Protein AF-W8GJL7-F1 (afdb_monomer_lite)

Radius of gyration: 28.79 Å; chains: 1; bounding box: 65×34×77 Å

pLDDT: mean 77.62, std 16.34, range [40.69, 94.94]

Sequence (116 aa):
MTTAEALTLSLIIVSIISVLILIIVNVRIHYIKKKYLKNNNFLKNDLKKAKNSIINQEANIDFKNDQDYFNYFNLLSIEELRKALINLDINFNDKNDKNELIELLIKKLNNDKNEK

Organism: NCBI:txid1427984

Foldseek 3Di:
DDPVVVVVVVVVVVVVVVVVVVVVVVVVVVVVCVVVVVVVVVVVVVVVVVVVVVVVVVPPPPPPDLVSLQVVQVVDDQVVLVVVCVVVVHDDDPPDDSNNSSVSVSVSVVVVVVVD

Secondary structure (DSSP, 8-state):
--HHHHHHHHHHHHHHHHHHHHHHHHHHHHHHHHHHHHHHHHHHHHHHHHHHHHHTT-S-----SHHHHHHHHHTS-HHHHHHHHHHTT----TT--HHHHHHHHHHHHHHHHHT-

Structure (mmCIF, N/CA/C/O backbone):
data_AF-W8GJL7-F1
#
_entry.id   AF-W8GJL7-F1
#
loop_
_atom_site.group_PDB
_atom_site.id
_atom_site.type_symbol
_atom_site.label_atom_id
_atom_site.label_alt_id
_atom_site.label_comp_id
_atom_site.label_asym_id
_atom_site.label_entity_id
_atom_site.label_seq_id
_atom_site.pdbx_PDB_ins_code
_atom_site.Cartn_x
_atom_site.Cartn_y
_atom_site.Cartn_z
_atom_site.occupancy
_atom_site.B_iso_or_equiv
_atom_site.auth_seq_id
_atom_site.auth_comp_id
_atom_site.auth_asym_id
_atom_site.auth_atom_id
_atom_site.pdbx_PDB_model_num
ATOM 1 N N . MET A 1 1 ? 36.523 3.265 -49.515 1.00 66.75 1 MET A N 1
ATOM 2 C CA . MET A 1 1 ? 35.228 3.112 -48.831 1.00 66.75 1 MET A CA 1
ATOM 3 C C . MET A 1 1 ? 34.306 4.185 -49.364 1.00 66.75 1 MET A C 1
ATOM 5 O O . MET A 1 1 ? 34.634 5.363 -49.254 1.00 66.75 1 MET A O 1
ATOM 9 N N . THR A 1 2 ? 33.237 3.787 -50.041 1.00 88.88 2 THR A N 1
ATOM 10 C CA . THR A 1 2 ? 32.256 4.732 -50.588 1.00 88.88 2 THR A CA 1
ATOM 11 C C . THR A 1 2 ? 31.359 5.274 -49.471 1.00 88.88 2 THR A C 1
ATOM 13 O O . THR A 1 2 ? 31.220 4.669 -48.407 1.00 88.88 2 THR A O 1
ATOM 16 N N . THR A 1 3 ? 30.736 6.432 -49.684 1.00 84.12 3 THR A N 1
ATOM 17 C CA . THR A 1 3 ? 29.780 7.014 -48.724 1.00 84.12 3 THR A CA 1
ATOM 18 C C . THR A 1 3 ? 28.591 6.084 -48.454 1.00 84.12 3 THR A C 1
ATOM 20 O O . THR A 1 3 ? 28.116 6.012 -47.323 1.00 84.12 3 THR A O 1
ATOM 23 N N . ALA A 1 4 ? 28.156 5.315 -49.459 1.00 85.69 4 ALA A N 1
ATOM 24 C CA . ALA A 1 4 ? 27.098 4.311 -49.335 1.00 85.69 4 ALA A CA 1
ATOM 25 C C . ALA A 1 4 ? 27.507 3.118 -48.447 1.00 85.69 4 ALA A C 1
ATOM 27 O O . ALA A 1 4 ? 26.729 2.678 -47.598 1.00 85.69 4 ALA A O 1
ATOM 28 N N . GLU A 1 5 ? 28.744 2.630 -48.587 1.00 86.06 5 GLU A N 1
ATOM 29 C CA . GLU A 1 5 ? 29.306 1.592 -47.709 1.00 86.06 5 GLU A CA 1
ATOM 30 C C . GLU A 1 5 ? 29.396 2.073 -46.255 1.00 86.06 5 GLU A C 1
ATOM 32 O O . GLU A 1 5 ? 29.041 1.335 -45.337 1.00 86.06 5 GLU A O 1
ATOM 37 N N . ALA A 1 6 ? 29.803 3.329 -46.036 1.00 88.88 6 ALA A N 1
ATOM 38 C CA . ALA A 1 6 ? 29.863 3.934 -44.704 1.00 88.88 6 ALA A CA 1
ATO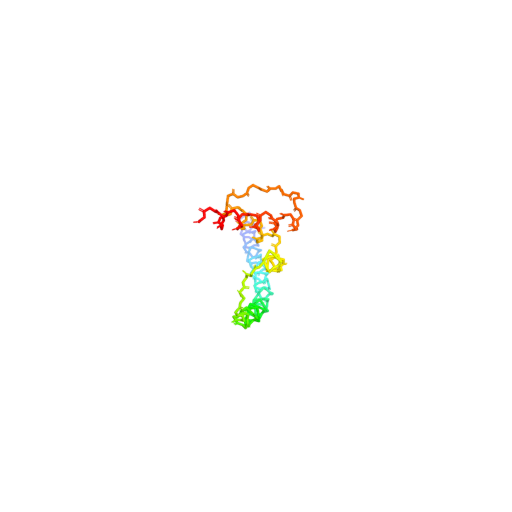M 39 C C . ALA A 1 6 ? 28.490 4.043 -44.034 1.00 88.88 6 ALA A C 1
ATOM 41 O O . ALA A 1 6 ? 28.352 3.747 -42.846 1.00 88.88 6 ALA A O 1
ATOM 42 N N . LEU A 1 7 ? 27.473 4.433 -44.805 1.00 88.19 7 LEU A N 1
ATOM 43 C CA . LEU A 1 7 ? 26.102 4.566 -44.322 1.00 88.19 7 LEU A CA 1
ATOM 44 C C . LEU A 1 7 ? 25.482 3.201 -43.989 1.00 88.19 7 LEU A C 1
ATOM 46 O O . LEU A 1 7 ? 24.775 3.050 -42.998 1.00 88.19 7 LEU A O 1
ATOM 50 N N . THR A 1 8 ? 25.786 2.182 -44.791 1.00 90.00 8 THR A N 1
ATOM 51 C CA . THR A 1 8 ? 25.297 0.818 -44.557 1.00 90.00 8 THR A CA 1
ATOM 52 C C . THR A 1 8 ? 25.950 0.211 -43.313 1.00 90.00 8 THR A C 1
ATOM 54 O O . THR A 1 8 ? 25.268 -0.387 -42.481 1.00 90.00 8 THR A O 1
ATOM 57 N N . LEU A 1 9 ? 27.259 0.422 -43.132 1.00 90.75 9 LEU A N 1
ATOM 58 C CA . LEU A 1 9 ? 27.985 -0.035 -41.947 1.00 90.75 9 LEU A CA 1
ATOM 59 C C . LEU A 1 9 ? 27.466 0.636 -40.665 1.00 90.75 9 LEU A C 1
ATOM 61 O O . LEU A 1 9 ? 27.292 -0.037 -39.649 1.00 90.75 9 LEU A O 1
ATOM 65 N N . SER A 1 10 ? 27.168 1.940 -40.704 1.00 90.31 10 SER A N 1
ATOM 66 C CA . SER A 1 10 ? 26.630 2.655 -39.541 1.00 90.31 10 SER A CA 1
ATOM 67 C C . SER A 1 10 ? 25.219 2.186 -39.167 1.00 90.31 10 SER A C 1
ATOM 69 O O . SER A 1 10 ? 24.945 1.984 -37.984 1.00 90.31 10 SER A O 1
ATOM 71 N N . LEU A 1 11 ? 24.356 1.911 -40.150 1.00 91.81 11 LEU A N 1
ATOM 72 C CA . LEU A 1 11 ? 23.026 1.325 -39.936 1.00 91.81 11 LEU A CA 1
ATOM 73 C C . LEU A 1 11 ? 23.094 -0.057 -39.270 1.00 91.81 11 LEU A C 1
ATOM 75 O O . LEU A 1 11 ? 22.342 -0.322 -38.330 1.00 91.81 11 LEU A O 1
ATOM 79 N N . ILE A 1 12 ? 24.025 -0.913 -39.702 1.00 93.00 12 ILE A N 1
ATOM 80 C CA . ILE A 1 12 ? 24.246 -2.232 -39.089 1.00 93.00 12 ILE A CA 1
ATOM 81 C C . ILE A 1 12 ? 24.666 -2.078 -37.623 1.00 93.00 12 ILE A C 1
ATOM 83 O O . ILE A 1 12 ? 24.108 -2.738 -36.746 1.00 93.00 12 ILE A O 1
ATOM 87 N N . ILE A 1 13 ? 25.609 -1.177 -37.338 1.00 94.12 13 ILE A N 1
ATOM 88 C CA . ILE A 1 13 ? 26.097 -0.936 -35.974 1.00 94.12 13 ILE A CA 1
ATOM 89 C C . ILE A 1 13 ? 24.970 -0.421 -35.071 1.00 94.12 13 ILE A C 1
ATOM 91 O O . ILE A 1 13 ? 24.778 -0.953 -33.977 1.00 94.12 13 ILE A O 1
ATOM 95 N N . VAL A 1 14 ? 24.186 0.561 -35.529 1.00 92.19 14 VAL A N 1
ATOM 96 C CA . VAL A 1 14 ? 23.039 1.086 -34.770 1.00 92.19 14 VAL A CA 1
ATOM 97 C C . VAL A 1 14 ? 22.024 -0.023 -34.495 1.00 92.19 14 VAL A C 1
ATOM 99 O O . VAL A 1 14 ? 21.593 -0.175 -33.354 1.00 92.19 14 VAL A O 1
ATOM 102 N N . SER A 1 15 ? 21.715 -0.857 -35.492 1.00 93.06 15 SER A N 1
ATOM 103 C CA . SER A 1 15 ? 20.795 -1.986 -35.330 1.00 93.06 15 SER A CA 1
ATOM 104 C C . SER A 1 15 ? 21.276 -2.985 -34.270 1.00 93.06 15 SER A C 1
ATOM 106 O O . SER A 1 15 ? 20.486 -3.419 -33.431 1.00 93.06 15 SER A O 1
ATOM 108 N N . ILE A 1 16 ? 22.565 -3.343 -34.269 1.00 94.94 16 ILE A N 1
ATOM 109 C CA . ILE A 1 16 ? 23.142 -4.265 -33.276 1.00 94.94 16 ILE A CA 1
ATOM 110 C C . ILE A 1 16 ? 23.079 -3.653 -31.870 1.00 94.94 16 ILE A C 1
ATOM 112 O O . ILE A 1 16 ? 22.681 -4.327 -30.916 1.00 94.94 16 ILE A O 1
ATOM 116 N N . ILE A 1 17 ? 23.418 -2.367 -31.735 1.00 93.31 17 ILE A N 1
ATOM 117 C CA . ILE A 1 17 ? 23.368 -1.652 -30.453 1.00 93.31 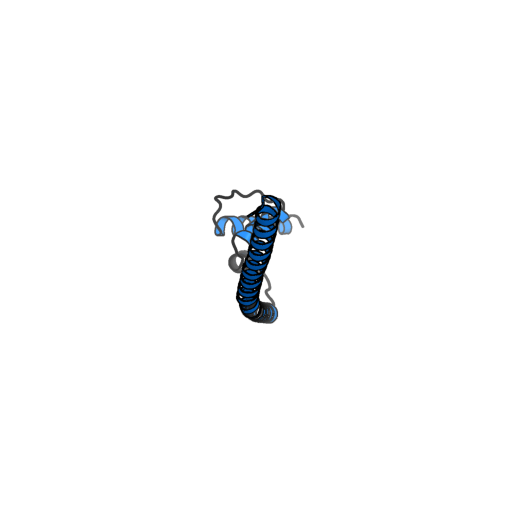17 ILE A CA 1
ATOM 118 C C . ILE A 1 17 ? 21.931 -1.601 -29.915 1.00 93.31 17 ILE A C 1
ATOM 120 O O . ILE A 1 17 ? 21.713 -1.870 -28.733 1.00 93.31 17 ILE A O 1
ATOM 124 N N . SER A 1 18 ? 20.938 -1.327 -30.764 1.00 92.25 18 SER A N 1
ATOM 125 C CA . SER A 1 18 ? 19.527 -1.314 -30.360 1.00 92.25 18 SER A CA 1
ATOM 126 C C . SER A 1 18 ? 19.067 -2.668 -29.810 1.00 92.25 18 SER A C 1
ATOM 128 O O . SER A 1 18 ? 18.402 -2.714 -28.772 1.00 92.25 18 SER A O 1
ATOM 130 N N . VAL A 1 19 ? 19.464 -3.775 -30.445 1.00 92.62 19 VAL A N 1
ATOM 131 C CA . VAL A 1 19 ? 19.140 -5.130 -29.966 1.00 92.62 19 VAL A CA 1
ATOM 132 C C . VAL A 1 19 ? 19.810 -5.421 -28.618 1.00 92.62 19 VAL A C 1
ATOM 134 O O . VAL A 1 19 ? 19.160 -5.947 -27.713 1.00 92.62 19 VAL A O 1
ATOM 137 N N . LEU A 1 20 ? 21.074 -5.028 -28.433 1.00 92.94 20 LEU A N 1
ATOM 138 C CA . LEU A 1 20 ? 21.784 -5.195 -27.158 1.00 92.94 20 LEU A CA 1
ATOM 139 C C . LEU A 1 20 ? 21.111 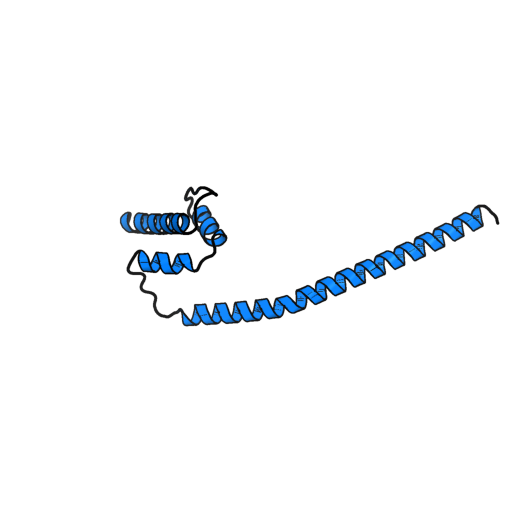-4.434 -26.008 1.00 92.94 20 LEU A C 1
ATOM 141 O O . LEU A 1 20 ? 20.957 -4.985 -24.915 1.00 92.94 20 LEU A O 1
ATOM 145 N N . ILE A 1 21 ? 20.656 -3.201 -26.252 1.00 93.06 21 ILE A N 1
ATOM 146 C CA . ILE A 1 21 ? 19.924 -2.407 -25.254 1.00 93.06 21 ILE A CA 1
ATOM 147 C C . ILE A 1 21 ? 18.629 -3.123 -24.848 1.00 93.06 21 ILE A C 1
ATOM 149 O O . ILE A 1 21 ? 18.355 -3.257 -23.652 1.00 93.06 21 ILE A O 1
ATOM 153 N N . LEU A 1 22 ? 17.863 -3.640 -25.815 1.00 90.81 22 LEU A N 1
ATOM 154 C CA . LEU A 1 22 ? 16.630 -4.385 -25.540 1.00 90.81 22 LEU A CA 1
ATOM 155 C C . LEU A 1 22 ? 16.888 -5.639 -24.694 1.00 90.81 22 LEU A C 1
ATOM 157 O O . LEU A 1 22 ? 16.141 -5.899 -23.749 1.00 90.81 22 LEU A O 1
ATOM 161 N N . ILE A 1 23 ? 17.964 -6.382 -24.975 1.00 91.81 23 ILE A N 1
ATOM 162 C CA . ILE A 1 23 ? 18.356 -7.558 -24.183 1.00 91.81 23 ILE A CA 1
ATOM 163 C C . ILE A 1 23 ? 18.654 -7.155 -22.733 1.00 91.81 23 ILE A C 1
ATOM 165 O O . ILE A 1 23 ? 18.113 -7.763 -21.808 1.00 91.81 23 ILE A O 1
ATOM 169 N N . ILE A 1 24 ? 19.458 -6.108 -22.513 1.00 92.75 24 ILE A N 1
ATOM 170 C CA . ILE A 1 24 ? 19.817 -5.636 -21.164 1.00 92.75 24 ILE A CA 1
ATOM 171 C C . ILE A 1 24 ? 18.572 -5.200 -20.382 1.00 92.75 24 ILE A C 1
ATOM 173 O O . ILE A 1 24 ? 18.411 -5.569 -19.213 1.00 92.75 24 ILE A O 1
ATOM 177 N N . VAL A 1 25 ? 17.673 -4.443 -21.017 1.00 92.38 25 VAL A N 1
ATOM 178 C CA . VAL A 1 25 ? 16.416 -3.997 -20.399 1.00 92.38 25 VAL A CA 1
ATOM 179 C C . VAL A 1 25 ? 15.543 -5.196 -20.035 1.00 92.38 25 VAL A C 1
ATOM 181 O O . VAL A 1 25 ? 15.056 -5.274 -18.906 1.00 92.38 25 VAL A O 1
ATOM 184 N N . ASN A 1 26 ? 15.401 -6.170 -20.935 1.00 90.12 26 ASN A N 1
ATOM 185 C CA . ASN A 1 26 ? 14.589 -7.357 -20.686 1.00 90.12 26 ASN A CA 1
ATOM 186 C C . ASN A 1 26 ? 15.151 -8.208 -19.532 1.00 90.12 26 ASN A C 1
ATOM 188 O O . ASN A 1 26 ? 14.408 -8.639 -18.649 1.00 90.12 26 ASN A O 1
ATOM 192 N N . VAL A 1 27 ? 16.477 -8.376 -19.465 1.00 90.38 27 VAL A N 1
ATOM 193 C CA . VAL A 1 27 ? 17.144 -9.054 -18.341 1.00 90.38 27 VAL A CA 1
ATOM 194 C C . VAL A 1 27 ? 16.917 -8.298 -17.028 1.00 90.38 27 VAL A C 1
ATOM 196 O O . VAL A 1 27 ? 16.596 -8.924 -16.014 1.00 90.38 27 VAL A O 1
ATOM 199 N N . ARG A 1 28 ? 17.009 -6.958 -17.024 1.00 87.38 28 ARG A N 1
ATOM 200 C CA . ARG A 1 28 ? 16.703 -6.147 -15.831 1.00 87.38 28 ARG A CA 1
ATOM 201 C C . ARG A 1 28 ? 15.254 -6.309 -15.382 1.00 87.38 28 ARG A C 1
ATOM 203 O O . ARG A 1 28 ? 15.023 -6.517 -14.191 1.00 87.38 28 ARG A O 1
ATOM 210 N N . ILE A 1 29 ? 14.294 -6.273 -16.307 1.00 86.25 29 ILE A N 1
ATOM 211 C CA . ILE A 1 29 ? 12.872 -6.493 -16.009 1.00 86.25 29 ILE A CA 1
ATOM 212 C C . ILE A 1 29 ? 12.659 -7.897 -15.437 1.00 86.25 29 ILE A C 1
ATOM 214 O O . ILE A 1 29 ? 11.975 -8.040 -14.424 1.00 8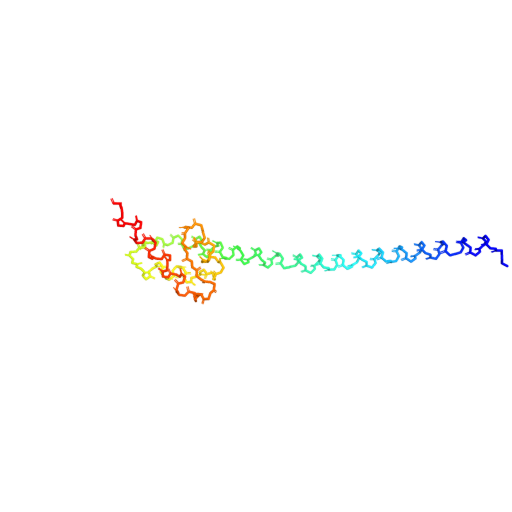6.25 29 ILE A O 1
ATOM 218 N N . HIS A 1 30 ? 13.276 -8.929 -16.021 1.00 89.88 30 HIS A N 1
ATOM 219 C CA . HIS A 1 30 ? 13.206 -10.293 -15.498 1.00 89.88 30 HIS A CA 1
ATOM 220 C C . HIS A 1 30 ? 13.761 -10.384 -14.070 1.00 89.88 30 HIS A C 1
ATOM 222 O O . HIS A 1 30 ? 13.120 -10.971 -13.199 1.00 89.88 30 HIS A O 1
ATOM 228 N N . TYR A 1 31 ? 14.925 -9.783 -13.806 1.00 87.06 31 TYR A N 1
ATOM 229 C CA . TYR A 1 31 ? 15.548 -9.804 -12.482 1.00 87.06 31 TYR A CA 1
ATOM 230 C C . TYR A 1 31 ? 14.696 -9.083 -11.431 1.00 87.06 31 TYR A C 1
ATOM 232 O O . TYR A 1 31 ? 14.462 -9.622 -10.348 1.00 87.06 31 TYR A O 1
ATOM 240 N N . ILE A 1 32 ? 14.168 -7.905 -11.775 1.00 79.62 32 ILE A N 1
ATOM 241 C CA . ILE A 1 32 ? 13.205 -7.156 -10.959 1.00 79.62 32 ILE A CA 1
ATOM 242 C C . ILE A 1 32 ? 11.984 -8.037 -10.688 1.00 79.62 32 ILE A C 1
ATOM 244 O O . ILE A 1 32 ? 11.694 -8.344 -9.533 1.00 79.62 32 ILE A O 1
ATOM 248 N N . LYS A 1 33 ? 11.319 -8.541 -11.732 1.00 77.50 33 LYS A N 1
ATOM 249 C CA . LYS A 1 33 ? 10.131 -9.391 -11.601 1.00 77.50 33 LYS A CA 1
ATOM 250 C C . LYS A 1 33 ? 10.401 -10.605 -10.714 1.00 77.50 33 LYS A C 1
ATOM 252 O O . LYS A 1 33 ? 9.593 -10.891 -9.841 1.00 77.50 33 LYS A O 1
ATOM 257 N N . LYS A 1 34 ? 11.551 -11.270 -10.864 1.00 78.88 34 LYS A N 1
ATOM 258 C CA . LYS A 1 34 ? 11.979 -12.409 -10.033 1.00 78.88 34 LYS A CA 1
ATOM 259 C C . LYS A 1 34 ? 12.196 -12.019 -8.567 1.00 78.88 34 LYS A C 1
ATOM 261 O O . LYS A 1 34 ? 11.798 -12.775 -7.680 1.00 78.88 34 LYS A O 1
ATOM 266 N N . LYS A 1 35 ? 12.787 -10.849 -8.302 1.00 74.88 35 LYS A N 1
ATOM 267 C CA . LYS A 1 35 ? 12.968 -10.303 -6.947 1.00 74.88 35 LYS A CA 1
ATOM 268 C C . LYS A 1 35 ? 11.619 -10.022 -6.276 1.00 74.88 35 LYS A C 1
ATOM 270 O O . LYS A 1 35 ? 11.406 -10.455 -5.149 1.00 74.88 35 LYS A O 1
ATOM 275 N N . TYR A 1 36 ? 10.691 -9.375 -6.980 1.00 66.62 36 TYR A N 1
ATOM 276 C CA . TYR A 1 36 ? 9.374 -9.031 -6.430 1.00 66.62 36 TYR A CA 1
ATOM 277 C C . TYR A 1 36 ? 8.404 -10.226 -6.370 1.00 66.62 36 TYR A C 1
ATOM 279 O O . TYR A 1 36 ? 7.574 -10.285 -5.467 1.00 66.62 36 TYR A O 1
ATOM 287 N N . LEU A 1 37 ? 8.548 -11.241 -7.233 1.00 60.88 37 LEU A N 1
ATOM 288 C CA . LEU A 1 37 ? 7.755 -12.477 -7.137 1.00 60.88 37 LEU A CA 1
ATOM 289 C C . LEU A 1 37 ? 8.061 -13.274 -5.862 1.00 60.88 37 LEU A C 1
ATOM 291 O O . LEU A 1 37 ? 7.147 -13.850 -5.276 1.00 60.88 37 LEU A O 1
ATOM 295 N N . LYS A 1 38 ? 9.324 -13.297 -5.409 1.00 57.09 38 LYS A N 1
ATOM 296 C CA . LYS A 1 38 ? 9.697 -13.969 -4.152 1.00 57.09 38 LYS A CA 1
ATOM 297 C C . LYS A 1 38 ? 9.049 -13.312 -2.927 1.00 57.09 38 LYS A C 1
ATOM 299 O O . LYS A 1 38 ? 8.626 -14.026 -2.022 1.00 57.09 38 LYS A O 1
ATOM 304 N N . ASN A 1 39 ? 8.886 -11.989 -2.934 1.00 52.31 39 ASN A N 1
ATOM 305 C CA . ASN A 1 39 ? 8.241 -11.264 -1.835 1.00 52.31 39 ASN A CA 1
ATOM 306 C C . ASN A 1 39 ? 6.710 -11.402 -1.820 1.00 52.31 39 ASN A C 1
ATOM 308 O O . ASN A 1 39 ? 6.107 -11.247 -0.764 1.00 52.31 39 ASN A O 1
ATOM 312 N N . ASN A 1 40 ? 6.072 -11.768 -2.936 1.00 50.62 40 ASN A N 1
ATOM 313 C CA . ASN A 1 40 ? 4.626 -12.021 -2.954 1.00 50.62 40 ASN A CA 1
ATOM 314 C C . ASN A 1 40 ? 4.225 -13.298 -2.202 1.00 50.62 40 ASN A C 1
ATOM 316 O O . ASN A 1 40 ? 3.121 -13.360 -1.667 1.00 50.62 40 ASN A O 1
ATOM 320 N N . ASN A 1 41 ? 5.105 -14.303 -2.115 1.00 52.97 41 ASN A N 1
ATOM 321 C CA . ASN A 1 41 ? 4.855 -15.476 -1.269 1.00 52.97 41 ASN A CA 1
ATOM 322 C C . ASN A 1 41 ? 5.019 -15.155 0.223 1.00 52.97 41 ASN A C 1
ATOM 324 O O . ASN A 1 41 ? 4.285 -15.705 1.039 1.00 52.97 41 ASN A O 1
ATOM 328 N N . PHE A 1 42 ? 5.929 -14.239 0.567 1.00 49.38 42 PHE A N 1
ATOM 329 C CA . PHE A 1 42 ? 6.061 -13.720 1.927 1.00 49.38 42 PHE A CA 1
ATOM 330 C C . PHE A 1 42 ? 4.807 -12.928 2.328 1.00 49.38 42 PHE A C 1
ATOM 332 O O . PHE A 1 42 ? 4.160 -13.276 3.311 1.00 49.38 42 PHE A O 1
ATOM 339 N N . LEU A 1 43 ? 4.364 -11.984 1.484 1.00 50.59 43 LEU A N 1
ATOM 340 C CA . LEU A 1 43 ? 3.120 -11.238 1.706 1.00 50.59 43 LEU A CA 1
ATOM 341 C C . LEU A 1 43 ? 1.890 -12.150 1.790 1.00 50.59 43 LEU A C 1
ATOM 343 O O . LEU A 1 43 ? 1.040 -11.944 2.645 1.00 50.59 43 LEU A O 1
ATOM 347 N N . LYS A 1 44 ? 1.772 -13.173 0.931 1.00 52.84 44 LYS A N 1
ATOM 348 C CA . LYS A 1 44 ? 0.649 -14.126 0.995 1.00 52.84 44 LYS A CA 1
ATOM 349 C C . LYS A 1 44 ? 0.634 -14.929 2.294 1.00 52.84 44 LYS A C 1
ATOM 351 O O . LYS A 1 44 ? -0.449 -15.205 2.804 1.00 52.84 44 LYS A O 1
ATOM 356 N N . ASN A 1 45 ? 1.798 -15.305 2.821 1.00 55.03 45 ASN A N 1
ATOM 357 C CA . ASN A 1 45 ? 1.889 -16.035 4.083 1.00 55.03 45 ASN A CA 1
ATOM 358 C C . ASN A 1 45 ? 1.614 -15.133 5.290 1.00 55.03 45 ASN A C 1
ATOM 360 O O . ASN A 1 45 ? 0.893 -15.564 6.188 1.00 55.03 45 ASN A O 1
ATOM 364 N N . ASP A 1 46 ? 2.080 -13.883 5.278 1.00 55.19 46 ASP A N 1
ATOM 365 C CA . ASP A 1 46 ? 1.760 -12.902 6.322 1.00 55.19 46 ASP A CA 1
ATOM 366 C C . ASP A 1 46 ? 0.290 -12.479 6.281 1.00 55.19 46 ASP A C 1
ATOM 368 O O . ASP A 1 46 ? -0.346 -12.412 7.325 1.00 55.19 46 ASP A O 1
ATOM 372 N N . LEU A 1 47 ? -0.306 -12.321 5.095 1.00 53.75 47 LEU A N 1
ATOM 373 C CA . LEU A 1 47 ? -1.745 -12.087 4.941 1.00 53.75 47 LEU A CA 1
ATOM 374 C C . LEU A 1 47 ? -2.570 -13.296 5.384 1.00 53.75 47 LEU A C 1
ATOM 376 O O . LEU A 1 47 ? -3.636 -13.123 5.960 1.00 53.75 47 LEU A O 1
ATOM 380 N N . LYS A 1 48 ? -2.097 -14.528 5.157 1.00 55.34 48 LYS A N 1
ATOM 381 C CA . LYS A 1 48 ? -2.768 -15.744 5.642 1.00 55.34 48 LYS A CA 1
ATOM 382 C C . LYS A 1 48 ? -2.629 -15.899 7.160 1.00 55.34 48 LYS A C 1
ATOM 384 O O . LYS A 1 48 ? -3.576 -16.337 7.804 1.00 55.34 48 LYS A O 1
ATOM 389 N N . LYS A 1 49 ? -1.492 -15.501 7.739 1.00 56.06 49 LYS A N 1
ATOM 390 C CA . LYS A 1 49 ? -1.264 -15.467 9.190 1.00 56.06 49 LYS A CA 1
ATOM 391 C C . LYS A 1 49 ? -2.080 -14.361 9.864 1.00 56.06 49 LYS A C 1
ATOM 393 O O . LYS A 1 49 ? -2.713 -14.636 10.873 1.00 56.06 49 LYS A O 1
ATOM 398 N N . ALA A 1 50 ? -2.143 -13.167 9.277 1.00 50.22 50 ALA A N 1
ATOM 399 C CA . ALA A 1 50 ? -2.995 -12.068 9.723 1.00 50.22 50 ALA A CA 1
ATOM 400 C C . ALA A 1 50 ? -4.478 -12.430 9.585 1.00 50.22 50 ALA A C 1
ATOM 402 O O . ALA A 1 50 ? -5.227 -12.289 10.539 1.00 50.22 50 ALA A O 1
ATOM 403 N N . LYS A 1 51 ? -4.894 -13.014 8.456 1.00 48.72 51 LYS A N 1
ATOM 404 C CA . LYS A 1 51 ? -6.262 -13.512 8.265 1.00 48.72 51 LYS A CA 1
ATOM 405 C C . LYS A 1 51 ? -6.616 -14.600 9.282 1.00 48.72 51 LYS A C 1
ATOM 407 O O . LYS A 1 51 ? -7.687 -14.534 9.859 1.00 48.72 51 LYS A O 1
ATOM 412 N N . ASN A 1 52 ? -5.725 -15.549 9.568 1.00 50.97 52 ASN A N 1
ATOM 413 C CA . ASN A 1 52 ? -5.961 -16.558 10.609 1.00 50.97 52 ASN A CA 1
ATOM 414 C C . ASN A 1 52 ? -5.889 -15.982 12.039 1.00 50.97 52 ASN A C 1
ATOM 416 O O . ASN A 1 52 ? -6.548 -16.507 12.927 1.00 50.97 52 ASN A O 1
ATOM 420 N N . SER A 1 53 ? -5.131 -14.905 12.266 1.00 53.09 53 SER A N 1
ATOM 421 C CA . SER A 1 53 ? -5.116 -14.149 13.527 1.00 53.09 53 SER A CA 1
ATOM 422 C C . SER A 1 53 ? -6.414 -13.370 13.739 1.00 53.09 53 SER A C 1
ATOM 424 O O . SER A 1 53 ? -6.909 -13.329 14.855 1.00 53.09 53 SER A O 1
ATOM 426 N N . ILE A 1 54 ? -6.967 -12.778 12.678 1.00 51.91 54 ILE A N 1
ATOM 427 C CA . ILE A 1 54 ? -8.220 -12.012 12.703 1.00 51.91 54 ILE A CA 1
ATOM 428 C C . ILE A 1 54 ? -9.427 -12.961 12.784 1.00 51.91 54 ILE A C 1
ATOM 430 O O . ILE A 1 54 ? -10.359 -12.701 13.529 1.00 51.91 54 ILE A O 1
ATOM 434 N N . ILE A 1 55 ? -9.396 -14.107 12.093 1.00 47.44 55 ILE A N 1
ATOM 435 C CA . ILE A 1 55 ? -10.472 -15.114 12.156 1.00 47.44 55 ILE A CA 1
ATOM 436 C C . ILE A 1 55 ? -10.491 -15.829 13.518 1.00 47.44 55 ILE A C 1
ATOM 438 O O . ILE A 1 55 ? -11.562 -16.101 14.042 1.00 47.44 55 ILE A O 1
ATOM 442 N N . ASN A 1 56 ? -9.340 -16.048 14.166 1.00 46.00 56 ASN A N 1
ATOM 443 C CA . ASN A 1 56 ? -9.313 -16.500 15.568 1.00 46.00 56 ASN A CA 1
ATOM 444 C C . ASN A 1 56 ? -9.616 -15.373 16.581 1.00 46.00 56 ASN A C 1
ATOM 446 O O . ASN A 1 56 ? -9.749 -15.651 17.771 1.00 46.00 56 ASN A O 1
ATOM 450 N N . GLN A 1 57 ? -9.733 -14.120 16.125 1.00 48.03 57 GLN A N 1
ATOM 451 C CA . GLN A 1 57 ? -10.276 -12.985 16.879 1.00 48.03 57 GLN A CA 1
ATOM 452 C C . GLN A 1 57 ? -11.787 -12.796 16.662 1.00 48.03 57 GLN A C 1
ATOM 454 O O . GLN A 1 57 ? -12.353 -11.846 17.194 1.00 48.03 57 GLN A O 1
ATOM 459 N N . GLU A 1 58 ? -12.492 -13.768 16.065 1.00 40.69 58 GLU A N 1
ATOM 460 C CA . GLU A 1 58 ? -13.922 -13.996 16.360 1.00 40.69 58 GLU A CA 1
ATOM 461 C C . GLU A 1 58 ? -14.148 -14.476 17.815 1.00 40.69 58 GLU A C 1
ATOM 463 O O . GLU A 1 58 ? -15.169 -15.066 18.161 1.00 40.69 58 GLU A O 1
ATOM 468 N N . ALA A 1 59 ? -13.211 -14.187 18.720 1.00 49.81 59 ALA A N 1
ATOM 469 C CA . ALA A 1 59 ? -13.446 -14.122 20.147 1.00 49.81 59 ALA A CA 1
ATOM 470 C C . ALA A 1 59 ? -14.306 -12.889 20.447 1.00 49.81 59 ALA A C 1
ATOM 472 O O . ALA A 1 59 ? -13.791 -11.900 20.944 1.00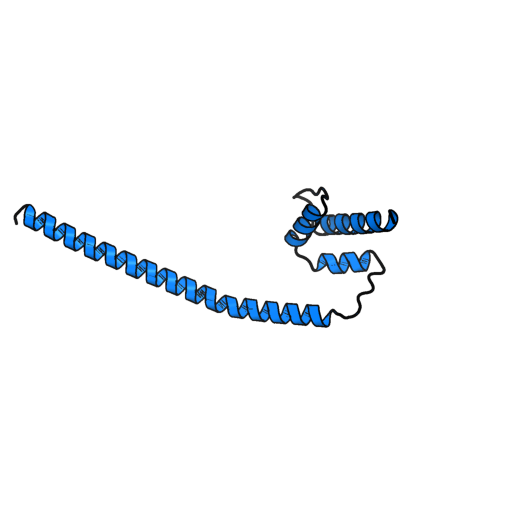 49.81 59 ALA A O 1
ATOM 473 N N . ASN A 1 60 ? -15.594 -12.952 20.098 1.00 43.84 60 ASN A N 1
ATOM 474 C CA . ASN A 1 60 ? -16.703 -12.295 20.794 1.00 43.84 60 ASN A CA 1
ATOM 475 C C . ASN A 1 60 ? -16.312 -10.979 21.512 1.00 43.84 60 ASN A C 1
ATOM 477 O O . ASN A 1 60 ? -16.352 -10.900 22.741 1.00 43.84 60 ASN A O 1
ATOM 481 N N . ILE A 1 61 ? -15.842 -9.976 20.758 1.00 50.88 61 ILE A N 1
ATOM 482 C CA . ILE A 1 61 ? -15.429 -8.693 21.335 1.00 50.88 61 ILE A CA 1
ATOM 483 C C . ILE A 1 61 ? -16.704 -7.887 21.562 1.00 50.88 61 ILE A C 1
ATOM 485 O O . ILE A 1 61 ? -17.184 -7.169 20.687 1.00 50.88 61 ILE A O 1
ATOM 489 N N . ASP A 1 62 ? -17.286 -8.059 22.742 1.00 51.56 62 ASP A N 1
ATOM 490 C CA . ASP A 1 62 ? -18.321 -7.175 23.259 1.00 51.56 62 ASP A CA 1
ATOM 491 C C . ASP A 1 62 ? -17.638 -5.851 23.637 1.00 51.56 62 ASP A C 1
ATOM 493 O O . ASP A 1 62 ? -17.078 -5.719 24.725 1.00 51.56 62 ASP A O 1
ATOM 497 N N . PHE A 1 63 ? -17.574 -4.911 22.687 1.00 59.59 63 PHE A N 1
ATOM 498 C CA . PHE A 1 63 ? -16.983 -3.587 22.892 1.00 59.59 63 PHE A CA 1
ATOM 499 C C . PHE A 1 63 ? -17.820 -2.799 23.912 1.00 59.59 63 PHE A C 1
ATOM 501 O O . PHE A 1 63 ? -18.796 -2.135 23.549 1.00 59.59 63 PHE A O 1
ATOM 508 N N . LYS A 1 64 ? -17.448 -2.871 25.195 1.00 64.94 64 LYS A N 1
ATOM 509 C CA . LYS A 1 64 ? -18.229 -2.280 26.296 1.00 64.94 64 LYS A CA 1
ATOM 510 C C . LYS A 1 64 ? -17.763 -0.890 26.694 1.00 64.94 64 LYS A C 1
ATOM 512 O O . LYS A 1 64 ? -18.539 -0.163 27.310 1.00 64.94 64 LYS A O 1
ATOM 517 N N . ASN A 1 65 ? -16.522 -0.517 26.389 1.00 73.94 65 ASN A N 1
ATOM 518 C CA . ASN A 1 65 ? -15.945 0.742 26.854 1.00 73.94 65 ASN A CA 1
ATOM 519 C C . ASN A 1 65 ? -15.007 1.390 25.819 1.00 73.94 65 ASN A C 1
ATOM 521 O O . ASN A 1 65 ? -14.574 0.768 24.849 1.00 73.94 65 ASN A O 1
ATOM 525 N N . ASP A 1 66 ? -14.673 2.658 26.060 1.00 76.25 66 ASP A N 1
ATOM 526 C CA . ASP A 1 66 ? -13.755 3.441 25.224 1.00 76.25 66 ASP A CA 1
ATOM 527 C C . ASP A 1 66 ? -12.348 2.832 25.160 1.00 76.25 66 ASP A C 1
ATOM 529 O O . ASP A 1 66 ? -11.657 2.973 24.154 1.00 76.25 66 ASP A O 1
ATOM 533 N N . GLN A 1 67 ? -11.939 2.097 26.199 1.00 80.00 67 GLN A N 1
ATOM 534 C CA . GLN A 1 67 ? -10.643 1.426 26.251 1.00 80.00 67 GLN A CA 1
ATOM 535 C C . GLN A 1 67 ? -10.550 0.273 25.241 1.00 80.00 67 GLN A C 1
ATOM 537 O O . GLN A 1 67 ? -9.497 0.074 24.637 1.00 80.00 67 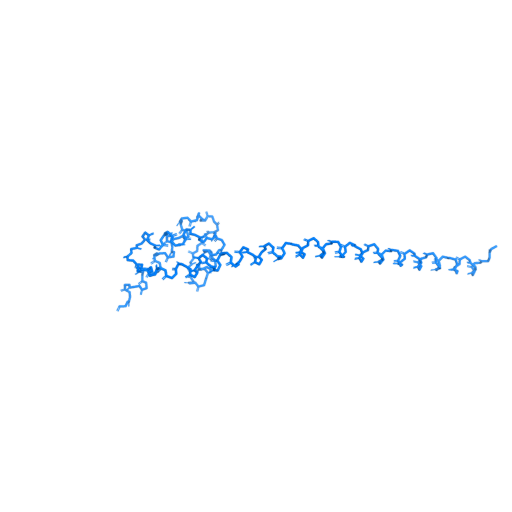GLN A O 1
ATOM 542 N N . ASP A 1 68 ? -11.638 -0.461 25.012 1.00 80.19 68 ASP A N 1
ATOM 543 C CA . ASP A 1 68 ? -11.704 -1.548 24.036 1.00 80.19 68 ASP A CA 1
ATOM 544 C C . ASP A 1 68 ? -11.595 -0.989 22.613 1.00 80.19 68 ASP A C 1
ATOM 546 O O . ASP A 1 68 ? -10.837 -1.512 21.790 1.00 80.19 68 ASP A O 1
ATOM 550 N N . TYR A 1 69 ? -12.279 0.129 22.344 1.00 80.38 69 TYR A N 1
ATOM 551 C CA . TYR A 1 69 ? -12.145 0.857 21.081 1.00 80.38 69 TYR A CA 1
ATOM 552 C C . TYR A 1 69 ? -10.736 1.414 20.898 1.00 80.38 69 TYR A C 1
ATOM 554 O O . TYR A 1 69 ? -10.161 1.279 19.818 1.00 80.38 69 TYR A O 1
ATOM 562 N N . PHE A 1 70 ? -10.147 1.982 21.950 1.00 86.81 70 PHE A N 1
ATOM 563 C CA . PHE A 1 70 ? -8.777 2.480 21.911 1.00 86.81 70 PHE A CA 1
ATOM 564 C C . PHE A 1 70 ? -7.789 1.362 21.585 1.00 86.81 70 PHE A C 1
ATOM 566 O O . PHE A 1 70 ? -6.971 1.500 20.678 1.00 86.81 70 PHE A O 1
ATOM 573 N N . ASN A 1 71 ? -7.896 0.225 22.275 1.00 82.62 71 ASN A N 1
ATOM 574 C CA . ASN A 1 71 ? -7.038 -0.932 22.049 1.00 82.62 71 ASN A CA 1
ATOM 575 C C . ASN A 1 71 ? -7.173 -1.451 20.614 1.00 82.62 71 ASN A C 1
ATOM 577 O O . ASN A 1 71 ? -6.160 -1.739 19.980 1.00 82.62 71 ASN A O 1
ATOM 581 N N . TYR A 1 72 ? -8.398 -1.516 20.087 1.00 83.38 72 TYR A N 1
ATOM 582 C CA . TYR A 1 72 ? -8.656 -1.923 18.709 1.00 83.38 72 TYR A CA 1
ATOM 583 C C . TYR A 1 72 ? -8.053 -0.949 17.690 1.00 83.38 72 TYR A C 1
ATOM 585 O O . TYR A 1 72 ? -7.290 -1.361 16.816 1.00 83.38 72 TYR A O 1
ATOM 593 N N . PHE A 1 73 ? -8.322 0.351 17.818 1.00 86.88 73 PHE A N 1
ATOM 594 C CA . PHE A 1 73 ? -7.787 1.355 16.899 1.00 86.88 73 PHE A CA 1
ATOM 595 C C . PHE A 1 73 ? -6.269 1.506 17.001 1.00 86.88 73 PHE A C 1
ATOM 597 O O . PHE A 1 73 ? -5.609 1.805 16.007 1.00 86.88 73 PHE A O 1
ATOM 604 N N . ASN A 1 74 ? -5.679 1.228 18.162 1.00 87.81 74 ASN A N 1
ATOM 605 C CA . ASN A 1 74 ? -4.232 1.227 18.317 1.00 87.81 74 ASN A CA 1
ATOM 606 C C . ASN A 1 74 ? -3.547 0.084 17.541 1.00 87.81 74 ASN A C 1
ATOM 608 O O . ASN A 1 74 ? -2.362 0.190 17.223 1.00 87.81 74 ASN A O 1
ATOM 612 N N . LEU A 1 75 ? -4.265 -0.979 17.162 1.00 87.25 75 LEU A N 1
ATOM 613 C CA . LEU A 1 75 ? -3.728 -2.004 16.257 1.00 87.25 75 LEU A CA 1
ATOM 614 C C . LEU A 1 75 ? -3.600 -1.504 14.810 1.00 87.25 75 LEU A C 1
ATOM 616 O O . LEU A 1 75 ? -2.816 -2.064 14.046 1.00 87.25 75 LEU A O 1
ATOM 620 N N . LEU A 1 76 ? -4.327 -0.446 14.441 1.00 85.50 76 LEU A N 1
ATOM 621 C CA . LEU A 1 76 ? -4.292 0.132 13.101 1.00 85.50 76 LEU A CA 1
ATOM 622 C C . LEU A 1 76 ? -3.057 1.018 12.901 1.00 85.50 76 LEU A C 1
ATOM 624 O O . LEU A 1 76 ? -2.501 1.608 13.837 1.00 85.50 76 LEU A O 1
ATOM 628 N N . SER A 1 77 ? -2.621 1.133 11.651 1.00 88.12 77 SER A N 1
ATOM 629 C CA . SER A 1 77 ? -1.602 2.099 11.247 1.00 88.12 77 SER A CA 1
ATOM 630 C C . SER A 1 77 ? -2.154 3.530 11.240 1.00 88.12 77 SER A C 1
ATOM 632 O O . SER A 1 77 ? -3.354 3.760 11.097 1.00 88.12 77 SER A O 1
ATOM 634 N N . ILE A 1 78 ? -1.265 4.524 11.348 1.00 88.19 78 ILE A N 1
ATOM 635 C CA . ILE A 1 78 ? -1.648 5.947 11.280 1.00 88.19 78 ILE A CA 1
ATOM 636 C C . ILE A 1 78 ? -2.370 6.263 9.962 1.00 88.19 78 ILE A C 1
ATOM 638 O O . ILE A 1 78 ? -3.322 7.036 9.951 1.00 88.19 78 ILE A O 1
ATOM 642 N N . GLU A 1 79 ? -1.953 5.651 8.851 1.00 88.31 79 GLU A N 1
ATOM 643 C CA . GLU A 1 79 ? -2.591 5.862 7.549 1.00 88.31 79 GLU A CA 1
ATOM 644 C C . GLU A 1 79 ? -4.022 5.301 7.510 1.00 88.31 79 GLU A C 1
ATOM 646 O O . GLU A 1 79 ? -4.919 5.941 6.963 1.00 88.31 79 GLU A O 1
ATOM 651 N N . GLU A 1 80 ? -4.260 4.137 8.120 1.00 87.19 80 GLU A N 1
ATOM 652 C CA . GLU A 1 80 ? -5.602 3.550 8.240 1.00 87.19 80 GLU A CA 1
ATOM 653 C C . GLU A 1 80 ? -6.516 4.403 9.126 1.00 87.19 80 GLU A C 1
ATOM 655 O O . GLU A 1 80 ? -7.672 4.623 8.764 1.00 87.19 80 GLU A O 1
ATOM 660 N N . LEU A 1 81 ? -5.992 4.956 10.225 1.00 89.81 81 LEU A N 1
ATOM 661 C CA . LEU A 1 81 ? -6.732 5.883 11.089 1.00 89.81 81 LEU A CA 1
ATOM 662 C C . LEU A 1 81 ? -7.109 7.170 10.343 1.00 89.81 81 LEU A C 1
ATOM 664 O O . LEU A 1 81 ? -8.258 7.602 10.403 1.00 89.81 81 LEU A O 1
ATOM 668 N N . ARG A 1 82 ? -6.180 7.748 9.571 1.00 90.00 82 ARG A N 1
ATOM 669 C CA . ARG A 1 82 ? -6.454 8.928 8.731 1.00 90.00 82 ARG A CA 1
ATOM 670 C C . ARG A 1 82 ? -7.520 8.641 7.678 1.00 90.00 82 ARG A C 1
ATOM 672 O O . ARG A 1 82 ? -8.441 9.432 7.522 1.00 90.00 82 ARG A O 1
ATOM 679 N N . LYS A 1 83 ? -7.445 7.496 6.990 1.00 90.44 83 LYS A N 1
ATOM 680 C CA . LYS A 1 83 ? -8.479 7.078 6.025 1.00 90.44 83 LYS A CA 1
ATOM 681 C C . LYS A 1 83 ? -9.846 6.922 6.689 1.00 90.44 83 LYS A C 1
ATOM 683 O O . LYS A 1 83 ? -10.840 7.353 6.114 1.00 90.44 83 LYS A O 1
ATOM 688 N N . ALA A 1 84 ? -9.899 6.344 7.889 1.00 88.00 84 ALA A N 1
ATOM 689 C CA . ALA A 1 84 ? -11.142 6.214 8.645 1.00 88.00 84 ALA A CA 1
ATOM 690 C C . ALA A 1 84 ? -11.741 7.584 9.003 1.00 88.00 84 ALA A C 1
ATOM 692 O O . ALA A 1 84 ? -12.938 7.780 8.824 1.00 88.00 84 ALA A O 1
ATOM 693 N N . LEU A 1 85 ? -10.914 8.542 9.432 1.00 89.56 85 LEU A N 1
ATOM 694 C CA . LEU A 1 85 ? -11.354 9.909 9.730 1.00 89.56 85 LEU A CA 1
ATOM 695 C C . LEU A 1 85 ? -11.878 10.640 8.484 1.00 89.56 85 LEU A C 1
ATOM 697 O O . LEU A 1 85 ? -12.929 11.269 8.566 1.00 89.56 85 LEU A O 1
ATOM 701 N N . ILE A 1 86 ? -11.208 10.498 7.331 1.00 89.94 86 ILE A N 1
ATOM 702 C CA . ILE A 1 86 ? -11.684 11.044 6.044 1.00 89.94 86 ILE A CA 1
ATOM 703 C C . ILE A 1 86 ? -13.051 10.454 5.684 1.00 89.94 86 ILE A C 1
ATOM 705 O O . ILE A 1 86 ? -13.962 11.192 5.336 1.00 89.94 86 ILE A O 1
ATOM 709 N N . ASN A 1 87 ? -13.210 9.132 5.790 1.00 86.50 87 ASN A N 1
ATOM 710 C CA . ASN A 1 87 ? -14.463 8.456 5.440 1.00 86.50 87 ASN A CA 1
ATOM 711 C C . ASN A 1 87 ? -15.640 8.836 6.352 1.00 86.50 87 ASN A C 1
ATOM 713 O O . ASN A 1 87 ? -16.789 8.634 5.971 1.00 86.50 87 ASN A O 1
ATOM 717 N N . LEU A 1 88 ? -15.356 9.320 7.562 1.00 86.25 88 LEU A N 1
ATOM 718 C CA . LEU A 1 88 ? -16.353 9.752 8.541 1.00 86.25 88 LEU A CA 1
ATOM 719 C C . LEU A 1 88 ? -16.566 11.275 8.536 1.00 86.25 88 LEU A C 1
ATOM 721 O O . LEU A 1 88 ? -17.227 11.786 9.441 1.00 86.25 88 LEU A O 1
ATOM 725 N N . ASP A 1 89 ? -15.993 11.989 7.560 1.00 87.50 89 ASP A N 1
ATOM 726 C CA . ASP A 1 89 ? -16.012 13.454 7.451 1.00 87.50 89 ASP A CA 1
ATOM 727 C C . ASP A 1 89 ? -15.534 14.164 8.738 1.00 87.50 89 ASP A C 1
ATOM 729 O O . ASP A 1 89 ? -16.021 15.231 9.120 1.00 87.50 89 ASP A O 1
ATOM 733 N N . ILE A 1 90 ? -14.561 13.567 9.437 1.00 87.75 90 ILE A N 1
ATOM 734 C CA . ILE A 1 90 ? -13.965 14.139 10.647 1.00 87.75 90 ILE A CA 1
ATOM 735 C C . ILE A 1 90 ? -12.734 14.951 10.252 1.00 87.75 90 ILE A C 1
ATOM 737 O O . ILE A 1 90 ? -11.760 14.412 9.728 1.00 87.75 90 ILE A O 1
ATOM 741 N N . ASN A 1 91 ? -12.736 16.244 10.575 1.00 88.00 91 ASN A N 1
ATOM 742 C CA . ASN A 1 91 ? -11.554 17.084 10.409 1.00 88.00 91 ASN A CA 1
ATOM 743 C C . ASN A 1 91 ? -10.445 16.666 11.386 1.00 88.00 91 ASN A C 1
ATOM 745 O O . ASN A 1 91 ? -10.646 16.645 12.601 1.00 88.00 91 ASN A O 1
ATOM 749 N N . PHE A 1 92 ? -9.253 16.409 10.855 1.00 89.00 92 PHE A N 1
ATOM 750 C CA . PHE A 1 92 ? -8.027 16.192 11.620 1.00 89.00 92 PHE A CA 1
ATOM 751 C C . PHE A 1 92 ? -6.879 16.981 10.987 1.00 89.00 92 PHE A C 1
ATOM 753 O O . PHE A 1 92 ? -6.937 17.362 9.819 1.00 89.00 92 PHE A O 1
ATOM 760 N N . ASN A 1 93 ? -5.833 17.252 11.763 1.00 88.31 93 ASN A N 1
ATOM 761 C CA . ASN A 1 93 ? -4.635 17.925 11.274 1.00 88.31 93 ASN A CA 1
ATOM 762 C C . ASN A 1 93 ? -3.538 16.881 11.008 1.00 88.31 93 ASN A C 1
ATOM 764 O O . ASN A 1 93 ? -3.397 15.904 11.739 1.00 88.31 93 ASN A O 1
ATOM 768 N N . ASP A 1 94 ? -2.741 17.079 9.958 1.00 82.94 94 ASP A N 1
ATOM 769 C CA . ASP A 1 94 ? -1.651 16.169 9.581 1.00 82.94 94 ASP A CA 1
ATOM 770 C C . ASP A 1 94 ? -0.554 16.050 10.646 1.00 82.94 94 ASP A C 1
ATOM 772 O O . ASP A 1 94 ? 0.219 15.086 10.628 1.00 82.94 94 ASP A O 1
ATOM 776 N N . LYS A 1 95 ? -0.492 17.021 11.564 1.00 86.50 95 LYS A N 1
ATOM 777 C CA . LYS A 1 95 ? 0.389 17.005 12.737 1.00 86.50 95 LYS A CA 1
ATOM 778 C C . LYS A 1 95 ? -0.138 16.152 13.889 1.00 86.50 95 LYS A C 1
ATOM 780 O O . LYS A 1 95 ? 0.623 15.946 14.829 1.00 86.50 95 LYS A O 1
ATOM 785 N N . ASN A 1 96 ? -1.386 15.685 13.824 1.00 87.25 96 ASN A N 1
ATOM 786 C CA . ASN A 1 96 ? -1.968 14.909 14.906 1.00 87.25 96 ASN A CA 1
ATOM 787 C C . ASN A 1 96 ? -1.214 13.600 15.085 1.00 87.25 96 ASN A C 1
ATOM 789 O O . ASN A 1 96 ? -0.894 12.897 14.112 1.00 87.25 96 ASN A O 1
ATOM 793 N N . ASP A 1 97 ? -0.942 13.287 16.344 1.00 90.25 97 ASP A N 1
ATOM 794 C CA . ASP A 1 97 ? -0.316 12.031 16.701 1.00 90.25 97 ASP A CA 1
ATOM 795 C C . ASP A 1 97 ? -1.318 10.870 16.589 1.00 90.25 97 ASP A C 1
ATOM 797 O O . ASP A 1 97 ? -2.515 11.037 16.347 1.00 90.25 97 ASP A O 1
ATOM 801 N N . LYS A 1 98 ? -0.817 9.642 16.712 1.00 89.19 98 LYS A N 1
ATOM 802 C CA . LYS A 1 98 ? -1.664 8.457 16.568 1.00 89.19 98 LYS A CA 1
ATOM 803 C C . LYS A 1 98 ? -2.795 8.429 17.606 1.00 89.19 98 LYS A C 1
ATOM 805 O O . LYS A 1 98 ? -3.888 7.983 17.274 1.00 89.19 98 LYS A O 1
ATOM 810 N N . ASN A 1 99 ? -2.539 8.889 18.827 1.00 89.44 99 ASN A N 1
ATOM 811 C CA . ASN A 1 99 ? -3.501 8.816 19.922 1.00 89.44 99 ASN A CA 1
ATOM 812 C C . ASN A 1 99 ? -4.632 9.827 19.721 1.00 89.44 99 ASN A C 1
ATOM 814 O O . ASN A 1 99 ? -5.795 9.460 19.843 1.00 89.44 99 ASN A O 1
ATOM 818 N N . GLU A 1 100 ? -4.310 11.046 19.297 1.00 91.31 100 GLU A N 1
ATOM 819 C CA . GLU A 1 100 ? -5.279 12.084 18.947 1.00 91.31 100 GLU A CA 1
ATOM 820 C C . GLU A 1 100 ? -6.214 11.626 17.818 1.00 91.31 100 GLU A C 1
ATOM 822 O O . GLU A 1 100 ? -7.420 11.870 17.863 1.00 91.31 100 GLU A O 1
ATOM 827 N N . LEU A 1 101 ? -5.690 10.918 16.809 1.00 92.19 101 LEU A N 1
ATOM 828 C CA . LEU A 1 101 ? -6.518 10.352 15.736 1.00 92.19 101 LEU A CA 1
ATOM 829 C C . LEU A 1 101 ? -7.486 9.278 16.265 1.00 92.19 101 LEU A C 1
ATOM 831 O O . LEU A 1 101 ? -8.632 9.211 15.821 1.00 92.19 101 LEU A O 1
ATOM 835 N N . ILE A 1 102 ? -7.043 8.454 17.219 1.00 92.00 102 ILE A N 1
ATOM 836 C CA . ILE A 1 102 ? -7.876 7.430 17.866 1.00 92.00 102 ILE A CA 1
ATOM 837 C C . ILE A 1 102 ? -8.967 8.084 18.722 1.00 92.00 102 ILE A C 1
ATOM 839 O O . ILE A 1 102 ? -10.130 7.690 18.635 1.00 92.00 102 ILE A O 1
ATOM 843 N N . GLU A 1 103 ? -8.625 9.108 19.504 1.00 91.75 103 GLU A N 1
ATOM 844 C CA . GLU A 1 103 ? -9.584 9.848 20.330 1.00 91.75 103 GLU A CA 1
ATOM 845 C C . GLU A 1 103 ? -10.689 10.494 19.488 1.00 91.75 103 GLU A C 1
ATOM 847 O O . GLU A 1 103 ? -11.863 10.426 19.856 1.00 91.75 103 GLU A O 1
ATOM 852 N N . LEU A 1 104 ? -10.348 11.059 18.324 1.00 91.62 104 LEU A N 1
ATOM 853 C CA . LEU A 1 104 ? -11.331 11.613 17.390 1.00 91.62 104 LEU A CA 1
ATOM 854 C C . LEU A 1 104 ? -12.324 10.551 16.890 1.00 91.62 104 LEU A C 1
ATOM 856 O O . LEU A 1 104 ? -13.527 10.819 16.825 1.00 91.62 104 LEU A O 1
ATOM 860 N N . LEU A 1 105 ? -11.845 9.341 16.586 1.00 90.50 105 LEU A N 1
ATOM 861 C CA . LEU A 1 105 ? -12.693 8.224 16.155 1.00 90.50 105 LEU A CA 1
ATOM 862 C C . LEU A 1 105 ? -13.610 7.729 17.281 1.00 90.50 105 LEU A C 1
ATOM 864 O O . LEU A 1 105 ? -14.803 7.526 17.052 1.00 90.50 105 LEU A O 1
ATOM 868 N N . ILE A 1 106 ? -13.087 7.583 18.502 1.00 89.94 106 ILE A N 1
ATOM 869 C CA . ILE A 1 106 ? -13.882 7.179 19.675 1.00 89.94 106 ILE A CA 1
ATOM 870 C C . ILE A 1 106 ? -14.949 8.232 19.982 1.00 89.94 106 ILE A C 1
ATOM 872 O O . ILE A 1 106 ? -16.115 7.898 20.194 1.00 89.94 106 ILE A O 1
ATOM 876 N N . LYS A 1 107 ? -14.585 9.518 19.929 1.00 88.50 107 LYS A N 1
ATOM 877 C CA . LYS A 1 107 ? -15.524 10.621 20.147 1.00 88.50 107 LYS A CA 1
ATOM 878 C C . LYS A 1 107 ? -16.663 10.607 19.130 1.00 88.50 107 LYS A C 1
ATOM 880 O O . LYS A 1 107 ? -17.814 10.796 19.518 1.00 88.50 107 LYS A O 1
ATOM 885 N N . LYS A 1 108 ? -16.369 10.350 17.849 1.00 86.69 108 LYS A N 1
ATOM 886 C CA . LYS A 1 108 ? -17.408 10.209 16.819 1.00 86.69 108 LYS A CA 1
ATOM 887 C C . LYS A 1 108 ? -18.340 9.034 17.120 1.00 86.69 108 LYS A C 1
ATOM 889 O O . LYS A 1 108 ? -19.551 9.219 17.102 1.00 86.69 108 LYS A O 1
ATOM 894 N N . LEU A 1 109 ? -17.789 7.869 17.467 1.00 84.62 109 LEU A N 1
ATOM 895 C CA . LEU A 1 109 ? -18.581 6.686 17.818 1.00 84.62 109 LEU A CA 1
ATOM 896 C C . LEU A 1 109 ? -19.517 6.931 19.008 1.00 84.62 109 LEU A C 1
ATOM 898 O O . LEU A 1 109 ? -20.659 6.478 18.989 1.00 84.62 109 LEU A O 1
ATOM 902 N N . ASN A 1 110 ? -19.052 7.645 20.032 1.00 81.69 110 ASN A N 1
ATOM 903 C CA . ASN A 1 110 ? -19.861 7.948 21.212 1.00 81.69 110 ASN A CA 1
ATOM 904 C C . ASN A 1 110 ? -20.933 9.009 20.937 1.00 81.69 110 ASN A C 1
ATOM 906 O O . ASN A 1 110 ? -22.043 8.890 21.451 1.00 81.69 110 ASN A O 1
ATOM 910 N N . ASN A 1 111 ? -20.646 9.998 20.087 1.00 80.19 111 ASN A N 1
ATOM 911 C CA . ASN A 1 111 ? -21.662 10.947 19.628 1.00 80.19 111 ASN A CA 1
ATOM 912 C C . ASN A 1 111 ? -22.776 10.236 18.844 1.00 80.19 111 ASN A C 1
ATOM 914 O O . ASN A 1 111 ? -23.948 10.430 19.152 1.00 80.19 111 ASN A O 1
ATOM 918 N N . ASP A 1 112 ? -22.419 9.346 17.916 1.00 76.06 112 ASP A N 1
ATOM 919 C CA . ASP A 1 112 ? -23.395 8.600 17.110 1.00 76.06 112 ASP A CA 1
ATOM 920 C C . ASP A 1 112 ? -24.204 7.582 17.953 1.00 76.06 112 ASP A C 1
ATOM 922 O O . ASP A 1 112 ? -25.308 7.187 17.572 1.00 76.06 112 ASP A O 1
ATOM 926 N N . LYS A 1 113 ? -23.682 7.150 19.113 1.00 66.88 113 LYS A N 1
ATOM 927 C CA . LYS A 1 113 ? -24.424 6.338 20.099 1.00 66.88 113 LYS A CA 1
ATOM 928 C C . LYS A 1 113 ? -25.420 7.156 20.922 1.00 66.88 113 LYS A C 1
ATOM 930 O O . LYS A 1 113 ? -26.463 6.618 21.269 1.00 66.88 113 LYS A O 1
ATOM 935 N N . ASN A 1 114 ? -25.098 8.410 21.240 1.00 60.94 114 ASN A N 1
ATOM 936 C CA . ASN A 1 114 ? -25.935 9.285 22.069 1.00 60.94 114 ASN A CA 1
ATOM 937 C C . ASN A 1 114 ? -27.039 10.015 21.278 1.00 60.94 114 ASN A C 1
ATOM 939 O O . ASN A 1 114 ? -27.955 10.551 21.893 1.00 60.94 114 ASN A O 1
ATOM 943 N N . GLU A 1 115 ? -26.959 10.057 19.944 1.00 53.34 115 GLU A N 1
ATOM 944 C CA . GLU A 1 115 ? -28.018 10.596 19.068 1.00 53.34 115 GLU A CA 1
ATOM 945 C C . GLU A 1 115 ? -29.116 9.571 18.702 1.00 53.34 115 GLU A C 1
ATOM 947 O O . GLU A 1 115 ? -30.078 9.928 18.020 1.00 53.34 115 GLU A O 1
ATOM 952 N N . LYS A 1 116 ? -28.999 8.312 19.146 1.00 47.62 116 LYS A N 1
ATOM 953 C CA . LYS A 1 116 ? -30.043 7.276 19.022 1.00 47.62 116 LYS A CA 1
ATOM 954 C C . LYS A 1 116 ? -30.919 7.200 20.265 1.00 47.62 116 LYS A C 1
ATOM 956 O O . LYS A 1 116 ? -32.126 6.926 20.081 1.00 47.62 116 LYS A O 1
#